Protein AF-A0A4Q5T3Y7-F1 (afdb_monomer)

Foldseek 3Di:
DPPPDDDDDQVPDPPDDCVDQVPDPCCVVVNDPPPDDDADPVNLVVLVVCCVVPVDPHDPDDDDDDDPPPPDD

Mean predicted aligned error: 10.48 Å

Radius of gyration: 18.46 Å; Cα contacts (8 Å, |Δi|>4): 25; chains: 1; bounding box: 40×33×56 Å

Secondary structure (DSSP, 8-state):
--TT-----SSS-TT-SHHHHHT-HHHHHH-PPPS-----HHHHHHHHHHHHTTSSPPP---PPPPPP-----

Structure (mmCIF, N/CA/C/O backbone):
data_AF-A0A4Q5T3Y7-F1
#
_entry.id   AF-A0A4Q5T3Y7-F1
#
loop_
_atom_site.group_PDB
_atom_site.id
_atom_site.type_symbol
_atom_site.label_atom_id
_atom_site.label_alt_id
_atom_site.label_comp_id
_atom_site.label_asym_id
_atom_site.label_entity_id
_atom_site.label_seq_id
_atom_site.pdbx_PDB_ins_code
_atom_site.Cartn_x
_atom_site.Cartn_y
_atom_site.Cartn_z
_atom_site.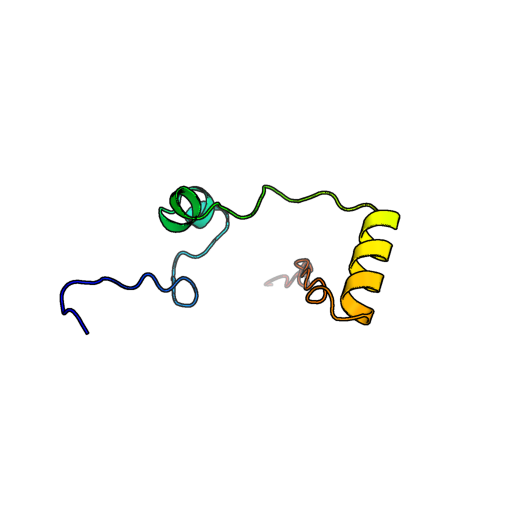occupancy
_atom_site.B_iso_or_equiv
_atom_site.auth_seq_id
_atom_site.auth_comp_id
_atom_site.auth_asym_id
_atom_site.auth_atom_id
_atom_site.pdbx_PDB_model_num
ATOM 1 N N . MET A 1 1 ? -10.919 -5.265 27.097 1.00 52.69 1 MET A N 1
ATOM 2 C CA . MET A 1 1 ? -10.828 -4.155 26.127 1.00 52.69 1 MET A CA 1
ATOM 3 C C . MET A 1 1 ? -11.084 -2.852 26.866 1.00 52.69 1 MET A C 1
ATOM 5 O O . MET A 1 1 ? -12.115 -2.760 27.517 1.00 52.69 1 MET A O 1
ATOM 9 N N . ASN A 1 2 ? -10.155 -1.893 26.820 1.00 60.22 2 ASN A N 1
ATOM 10 C CA . ASN A 1 2 ? -10.402 -0.542 27.334 1.00 60.22 2 ASN A CA 1
ATOM 11 C C . ASN A 1 2 ? -11.369 0.183 26.378 1.00 60.22 2 ASN A C 1
ATOM 13 O O . ASN A 1 2 ? -11.116 0.159 25.175 1.00 60.22 2 ASN A O 1
ATOM 17 N N . PRO A 1 3 ? -12.448 0.816 26.866 1.00 65.62 3 PRO A N 1
ATOM 18 C CA . PRO A 1 3 ? -13.472 1.444 26.024 1.00 65.62 3 PRO A CA 1
ATOM 19 C C . PRO A 1 3 ? -13.043 2.782 25.389 1.00 65.62 3 PRO A C 1
ATOM 21 O O . PRO A 1 3 ? -13.860 3.439 24.756 1.00 65.62 3 PRO A O 1
ATOM 24 N N . GLU A 1 4 ? -11.776 3.183 25.535 1.00 80.31 4 GLU A N 1
ATOM 25 C CA . GLU A 1 4 ? -11.284 4.517 25.156 1.00 80.31 4 GLU A CA 1
ATOM 26 C C . GLU A 1 4 ? -10.216 4.491 24.045 1.00 80.31 4 GLU A C 1
ATOM 28 O O . GLU A 1 4 ? -9.435 5.427 23.908 1.00 80.31 4 GLU A O 1
ATOM 33 N N . SER A 1 5 ? -10.136 3.417 23.249 1.00 82.50 5 SER A N 1
ATOM 34 C CA . SER A 1 5 ? -9.189 3.316 22.125 1.00 82.50 5 SER A CA 1
ATOM 35 C C . SER A 1 5 ? -9.890 3.410 20.770 1.00 82.50 5 SER A C 1
ATOM 37 O O . SER A 1 5 ? -10.844 2.675 20.515 1.00 82.50 5 SER A O 1
ATOM 39 N N . VAL A 1 6 ? -9.364 4.251 19.878 1.00 87.38 6 VAL A N 1
ATOM 40 C CA . VAL A 1 6 ? -9.787 4.358 18.473 1.00 87.38 6 V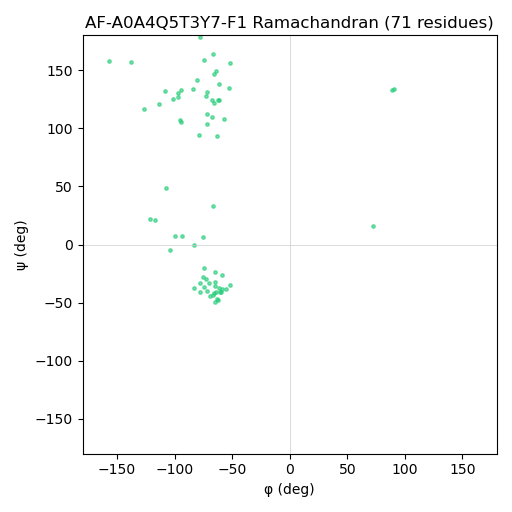AL A CA 1
ATOM 41 C C . VAL A 1 6 ? -8.893 3.473 17.600 1.00 87.38 6 VAL A C 1
ATOM 43 O O . VAL A 1 6 ? -7.670 3.525 17.721 1.00 87.38 6 VAL A O 1
ATOM 46 N N . VAL A 1 7 ? -9.496 2.675 16.712 1.00 89.94 7 VAL A N 1
ATOM 47 C CA . VAL A 1 7 ? -8.782 1.887 15.694 1.00 89.94 7 VAL A CA 1
ATOM 48 C C . VAL A 1 7 ? -8.793 2.657 14.380 1.00 89.94 7 VAL A C 1
ATOM 50 O O . VAL A 1 7 ? -9.854 3.056 13.906 1.00 89.94 7 VAL A O 1
ATOM 53 N N . ILE A 1 8 ? -7.615 2.854 13.791 1.00 91.62 8 ILE A N 1
ATOM 54 C CA . ILE A 1 8 ? -7.477 3.408 12.444 1.00 91.62 8 ILE A CA 1
ATOM 55 C C . ILE A 1 8 ? -7.356 2.231 11.473 1.00 91.62 8 ILE A C 1
ATOM 57 O O . ILE A 1 8 ? -6.328 1.559 11.447 1.00 91.62 8 ILE A O 1
ATOM 61 N N . ASP A 1 9 ? -8.413 1.980 10.700 1.00 91.62 9 ASP A N 1
ATOM 62 C CA . ASP A 1 9 ? -8.438 0.950 9.659 1.00 91.62 9 ASP A CA 1
ATOM 63 C C . ASP A 1 9 ? -8.070 1.568 8.300 1.00 91.62 9 ASP A C 1
ATOM 65 O O . ASP A 1 9 ? -8.847 2.305 7.683 1.00 91.62 9 ASP A O 1
ATOM 69 N N . CYS A 1 10 ? -6.845 1.297 7.847 1.00 90.06 10 CYS A N 1
ATOM 70 C CA . CYS A 1 10 ? -6.368 1.761 6.549 1.00 90.06 10 CYS A CA 1
ATOM 71 C C . CYS A 1 10 ? -6.963 0.974 5.374 1.00 90.06 10 CYS A C 1
ATOM 73 O O . CYS A 1 10 ? -6.946 1.511 4.266 1.00 90.06 10 CYS A O 1
ATOM 75 N N . ASP A 1 11 ? -7.479 -0.240 5.577 1.00 88.50 11 ASP A N 1
ATOM 76 C CA . ASP A 1 11 ? -8.047 -1.069 4.507 1.00 88.50 11 ASP A CA 1
ATOM 77 C C . ASP A 1 11 ? -9.454 -0.593 4.119 1.00 88.50 11 ASP A C 1
ATOM 79 O O . ASP A 1 11 ? -9.808 -0.611 2.939 1.00 88.50 11 ASP A O 1
ATOM 83 N N . SER A 1 12 ? -10.231 -0.072 5.075 1.00 90.81 12 SER A N 1
ATOM 84 C CA . SER A 1 12 ? -11.558 0.511 4.821 1.00 90.81 12 SER A CA 1
ATOM 85 C C . SER A 1 12 ? -11.551 2.034 4.601 1.00 90.81 12 SER A C 1
ATOM 87 O O . SER A 1 12 ? -12.610 2.665 4.567 1.00 90.81 12 SER A O 1
ATOM 89 N N . CYS A 1 13 ? -10.378 2.666 4.509 1.00 93.25 13 CYS A N 1
ATOM 90 C CA . CYS A 1 13 ? -10.263 4.122 4.419 1.00 93.25 13 CYS A CA 1
ATOM 91 C C . CYS A 1 13 ? -10.727 4.649 3.047 1.00 93.25 13 CYS A C 1
ATOM 93 O O . CYS A 1 13 ? -10.066 4.453 2.029 1.00 93.25 13 CYS A O 1
ATOM 95 N N . LEU A 1 14 ? -11.848 5.382 3.018 1.00 95.00 14 LEU A N 1
ATOM 96 C CA . LEU A 1 14 ? -12.479 5.864 1.776 1.00 95.00 14 LEU A CA 1
ATOM 97 C C . LEU A 1 14 ? -11.635 6.868 0.978 1.00 95.00 14 LEU A C 1
ATOM 99 O O . LEU A 1 14 ? -11.836 7.018 -0.223 1.00 95.00 14 LEU A O 1
ATOM 103 N N . VAL A 1 15 ? -10.704 7.563 1.632 1.00 93.06 15 VAL A N 1
ATOM 104 C CA . VAL A 1 15 ? -9.816 8.549 0.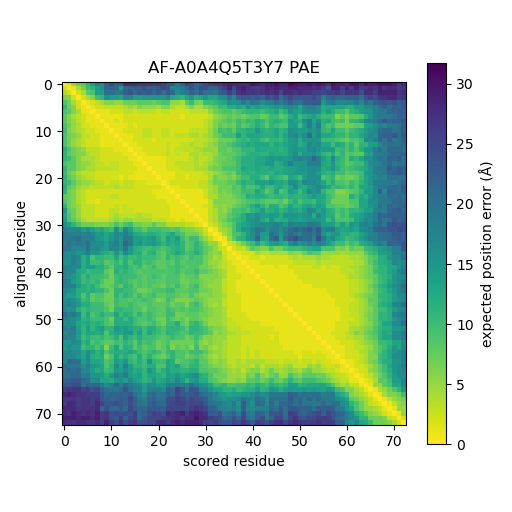990 1.00 93.06 15 VAL A CA 1
ATOM 105 C C . VAL A 1 15 ? -8.427 7.986 0.688 1.00 93.06 15 VAL A C 1
ATOM 107 O O . VAL A 1 15 ? -7.535 8.738 0.294 1.00 93.06 15 VAL A O 1
ATOM 110 N N . ARG A 1 16 ? -8.215 6.675 0.874 1.00 86.88 16 ARG A N 1
ATOM 111 C CA . ARG A 1 16 ? -6.913 6.022 0.701 1.00 86.88 16 ARG A CA 1
ATOM 112 C C . ARG A 1 16 ? -6.370 6.255 -0.707 1.00 86.88 16 ARG A C 1
ATOM 114 O O . ARG A 1 16 ? -6.840 5.690 -1.689 1.00 86.88 16 ARG A O 1
ATOM 121 N N . SER A 1 17 ? -5.348 7.091 -0.789 1.00 85.50 17 SER A N 1
ATOM 122 C CA . SER A 1 17 ? -4.696 7.503 -2.028 1.00 85.50 17 SER A CA 1
ATOM 123 C C . SER A 1 17 ? -3.280 7.980 -1.707 1.00 85.50 17 SER A C 1
ATOM 125 O O . SER A 1 17 ? -3.032 8.374 -0.567 1.00 85.50 17 SER A O 1
ATOM 127 N N . PRO A 1 18 ? -2.339 7.982 -2.668 1.00 83.31 18 PRO A N 1
ATOM 128 C CA . PRO A 1 18 ? -0.981 8.464 -2.413 1.00 83.31 18 PRO A CA 1
ATOM 129 C C . PRO A 1 18 ? -0.941 9.897 -1.866 1.00 83.31 18 PRO A C 1
ATOM 131 O O . PRO A 1 18 ? -0.170 10.181 -0.956 1.00 83.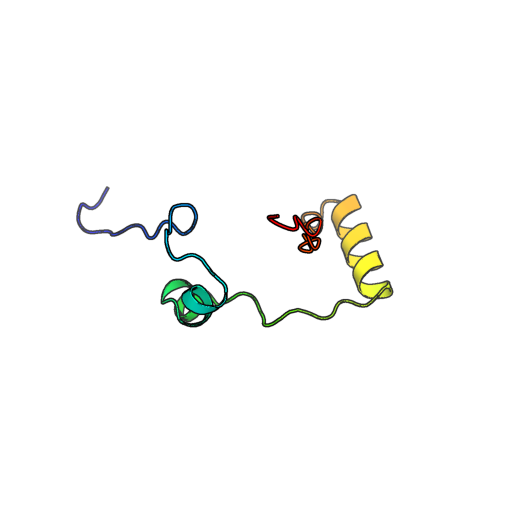31 18 PRO A O 1
ATOM 134 N N . SER A 1 19 ? -1.811 10.784 -2.362 1.00 85.25 19 SER A N 1
ATOM 135 C CA . SER A 1 19 ? -1.901 12.171 -1.898 1.00 85.25 19 SER A CA 1
ATOM 136 C C . SER A 1 19 ? -2.462 12.289 -0.479 1.00 85.25 19 SER A C 1
ATOM 138 O O . SER A 1 19 ? -1.897 13.019 0.327 1.00 85.25 19 SER A O 1
ATOM 140 N N . ALA A 1 20 ? -3.531 11.560 -0.140 1.00 89.81 20 ALA A N 1
ATOM 141 C CA . ALA A 1 20 ? -4.113 11.607 1.205 1.00 89.81 20 ALA A CA 1
ATOM 142 C C . ALA A 1 20 ? -3.264 10.863 2.248 1.00 89.81 20 ALA A C 1
ATOM 144 O O . ALA A 1 20 ? -3.166 11.292 3.394 1.00 89.81 20 ALA A O 1
ATOM 145 N N . CYS A 1 21 ? -2.642 9.746 1.867 1.00 89.56 21 CYS A N 1
ATOM 146 C CA . CYS A 1 21 ? -1.755 8.992 2.748 1.00 89.56 21 CYS A CA 1
ATOM 147 C C . CYS A 1 21 ? -0.415 9.708 2.962 1.00 89.56 21 CYS A C 1
ATOM 149 O O . CYS A 1 21 ? 0.152 9.579 4.041 1.00 89.56 21 CYS A O 1
ATOM 151 N N . GLY A 1 22 ? 0.059 10.498 1.990 1.00 84.06 22 GLY A N 1
ATOM 152 C CA . G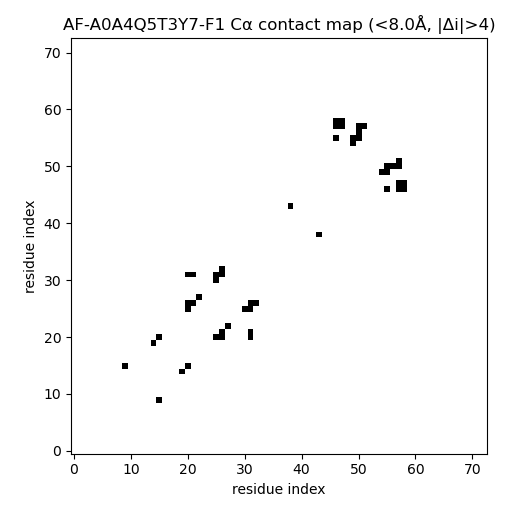LY A 1 22 ? 1.311 11.254 2.094 1.00 84.06 22 GLY A CA 1
ATOM 153 C C . GLY A 1 22 ? 1.365 12.253 3.256 1.00 84.06 22 GLY A C 1
ATOM 154 O O . GLY A 1 22 ? 2.452 12.519 3.755 1.00 84.06 22 GLY A O 1
ATOM 155 N N . ASP A 1 23 ? 0.209 12.744 3.716 1.00 85.94 23 ASP A N 1
ATOM 156 C CA . ASP A 1 23 ? 0.069 13.648 4.874 1.00 85.94 23 ASP A CA 1
ATOM 157 C C . ASP A 1 23 ? -0.839 13.054 5.979 1.0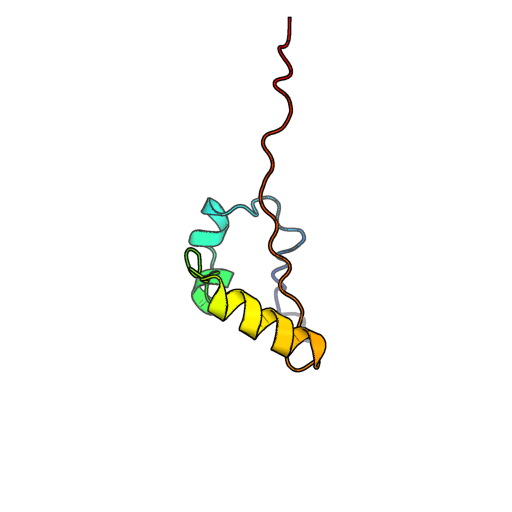0 85.94 23 ASP A C 1
ATOM 159 O O . ASP A 1 23 ? -1.441 13.752 6.792 1.00 85.94 23 ASP A O 1
ATOM 163 N N . CYS A 1 24 ? -0.999 11.725 6.009 1.00 91.62 24 CYS A N 1
ATOM 164 C CA . CYS A 1 24 ? -1.824 11.053 7.012 1.00 91.62 24 CYS A CA 1
ATOM 165 C C . CYS A 1 24 ? -1.065 10.879 8.336 1.00 91.62 24 CYS A C 1
ATOM 167 O O . CYS A 1 24 ? 0.100 10.483 8.345 1.00 91.62 24 CYS A O 1
ATOM 169 N N . VAL A 1 25 ? -1.758 11.039 9.472 1.00 90.44 25 VAL A N 1
ATOM 170 C CA . VAL A 1 25 ? -1.203 10.788 10.819 1.00 90.44 25 VAL A CA 1
ATOM 171 C C . VAL A 1 25 ? -0.548 9.407 10.953 1.00 90.44 25 VAL A C 1
ATOM 173 O O . VAL A 1 25 ? 0.471 9.278 11.626 1.00 90.44 25 VAL A O 1
ATOM 176 N N . VAL A 1 26 ? -1.082 8.383 10.275 1.00 91.62 26 VAL A N 1
ATOM 177 C CA . VAL A 1 26 ? -0.502 7.030 10.265 1.00 91.62 26 VAL A CA 1
ATOM 178 C C . VAL A 1 26 ? 0.887 7.045 9.633 1.00 91.62 26 VAL A C 1
ATOM 180 O O . VAL A 1 26 ? 1.823 6.510 10.214 1.00 91.62 26 VAL A O 1
ATOM 183 N N . SER A 1 27 ? 1.046 7.701 8.483 1.00 87.56 27 SER A N 1
ATOM 184 C CA . SER A 1 27 ? 2.333 7.821 7.795 1.00 87.56 27 SER A CA 1
ATOM 185 C C . SER A 1 27 ? 3.312 8.730 8.535 1.00 87.56 27 SER A C 1
ATOM 187 O O . SER A 1 27 ? 4.506 8.455 8.545 1.00 87.56 27 SER A O 1
ATOM 189 N N . VAL A 1 28 ? 2.835 9.769 9.222 1.00 87.12 28 VAL A N 1
ATOM 190 C CA . VAL A 1 28 ? 3.700 10.614 10.061 1.00 87.12 28 VAL A CA 1
ATOM 191 C C . VAL A 1 28 ? 4.247 9.837 11.263 1.00 87.12 28 VAL A C 1
ATOM 193 O O . VAL A 1 28 ? 5.427 9.956 11.581 1.00 87.12 28 VAL A O 1
ATOM 196 N N . LEU A 1 29 ? 3.411 9.035 11.933 1.00 90.06 29 LEU A N 1
ATOM 197 C CA . LEU A 1 29 ? 3.801 8.322 13.155 1.00 90.06 29 LEU A CA 1
ATOM 198 C C . LEU A 1 29 ? 4.545 7.008 12.894 1.00 90.06 29 LEU A C 1
ATOM 200 O O . LEU A 1 29 ? 5.446 6.663 13.655 1.00 90.06 29 LEU A O 1
ATOM 204 N N . LEU A 1 30 ? 4.156 6.261 11.858 1.00 87.00 30 LEU A N 1
ATOM 205 C CA . LEU A 1 30 ? 4.699 4.929 11.559 1.00 87.00 30 LEU A CA 1
ATOM 206 C C . LEU A 1 30 ? 5.684 4.931 10.381 1.00 87.00 30 LEU A C 1
ATOM 208 O O . LEU A 1 30 ? 6.290 3.901 10.093 1.00 87.00 30 LEU A O 1
ATOM 212 N N . GLY A 1 31 ? 5.851 6.074 9.714 1.00 76.81 31 GLY A N 1
ATOM 213 C CA . GLY A 1 31 ? 6.531 6.184 8.429 1.00 76.81 31 GLY A CA 1
ATOM 214 C C . GLY A 1 31 ? 5.557 5.991 7.265 1.00 76.81 31 GLY A C 1
ATOM 215 O O . GLY A 1 31 ? 4.732 5.076 7.247 1.00 76.81 31 GLY A O 1
ATOM 216 N N . GLY A 1 32 ? 5.630 6.881 6.276 1.00 68.06 32 GLY A N 1
ATOM 217 C CA . GLY A 1 32 ? 5.036 6.638 4.967 1.00 68.06 32 GLY A CA 1
ATOM 218 C C . GLY A 1 32 ? 5.882 5.624 4.198 1.00 68.06 32 GLY A C 1
ATOM 219 O O . GLY A 1 32 ? 7.066 5.465 4.513 1.00 68.06 32 GLY A O 1
ATOM 220 N N . PRO A 1 33 ? 5.324 4.942 3.181 1.00 58.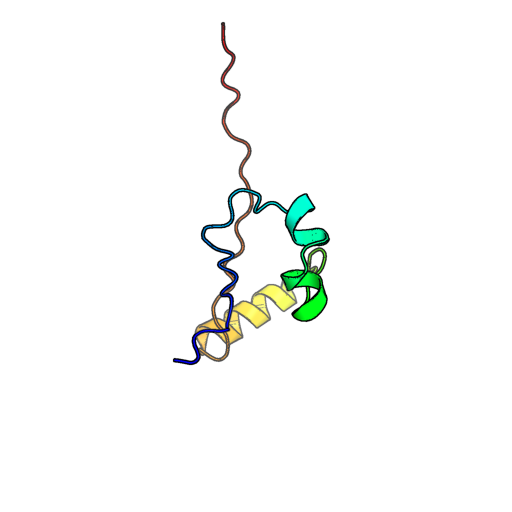53 33 PRO A N 1
ATOM 221 C CA . PRO A 1 33 ? 6.182 4.227 2.252 1.00 58.53 33 PRO A CA 1
ATOM 222 C C . PRO A 1 33 ? 7.236 5.219 1.723 1.00 58.53 33 PRO A C 1
ATOM 224 O O . PRO A 1 33 ? 6.874 6.360 1.407 1.00 58.53 33 PRO A O 1
ATOM 227 N N . PRO A 1 34 ? 8.527 4.836 1.661 1.00 60.25 34 PRO A N 1
ATOM 228 C CA . PRO A 1 34 ? 9.538 5.663 1.010 1.00 60.25 34 PRO A CA 1
ATOM 229 C C . PRO A 1 34 ? 9.055 6.028 -0.398 1.00 60.25 34 PRO A C 1
ATOM 231 O O . PRO A 1 34 ? 8.213 5.327 -0.965 1.00 60.25 34 PRO A O 1
ATOM 234 N N . GLN A 1 35 ? 9.570 7.124 -0.956 1.00 64.06 35 GLN A N 1
ATOM 235 C CA . GLN A 1 35 ? 9.150 7.736 -2.231 1.00 64.06 35 GLN A CA 1
ATOM 236 C C . GLN A 1 35 ? 9.455 6.869 -3.480 1.00 64.06 35 GLN A C 1
ATOM 238 O O . GLN A 1 35 ? 9.711 7.385 -4.560 1.00 64.06 35 GLN A O 1
ATOM 243 N N . GLY A 1 36 ? 9.398 5.546 -3.348 1.00 68.50 36 GLY A N 1
ATOM 244 C CA . GLY A 1 36 ? 10.075 4.581 -4.194 1.00 68.50 36 GLY A CA 1
ATOM 245 C C . GLY A 1 36 ? 11.451 4.276 -3.611 1.00 68.50 36 GLY A C 1
ATOM 246 O O . GLY A 1 36 ? 12.173 5.177 -3.191 1.00 68.50 36 GLY A O 1
ATOM 247 N N . VAL A 1 37 ? 11.794 2.993 -3.549 1.00 79.81 37 VAL A N 1
ATOM 248 C CA . VAL A 1 37 ? 13.182 2.547 -3.408 1.00 79.81 37 VAL A CA 1
ATOM 249 C C . VAL A 1 37 ? 13.600 2.108 -4.801 1.00 79.81 37 VAL A C 1
ATOM 251 O O . VAL A 1 37 ? 12.895 1.308 -5.419 1.00 79.81 37 VAL A O 1
ATOM 254 N N . GLU A 1 38 ? 14.691 2.667 -5.311 1.00 85.94 38 GLU A N 1
ATOM 255 C CA . GLU A 1 38 ? 15.308 2.150 -6.527 1.00 85.94 38 GLU A CA 1
ATOM 256 C C . GLU A 1 38 ? 15.990 0.831 -6.178 1.00 85.94 38 GLU A C 1
ATOM 258 O O . GLU A 1 38 ? 16.723 0.758 -5.197 1.00 85.94 38 GLU A O 1
ATOM 263 N N . VAL A 1 39 ? 15.672 -0.209 -6.943 1.00 89.94 39 VAL A N 1
ATOM 264 C CA . VAL A 1 39 ? 16.250 -1.541 -6.792 1.00 89.94 39 VAL A CA 1
ATOM 265 C C . VAL A 1 39 ? 16.784 -1.934 -8.157 1.00 89.94 39 VAL A C 1
ATOM 267 O O . VAL A 1 39 ? 16.012 -2.022 -9.121 1.00 89.94 39 VAL A O 1
ATOM 270 N N . ASP A 1 40 ? 18.092 -2.124 -8.259 1.00 93.94 40 ASP A N 1
ATOM 271 C CA . ASP A 1 40 ? 18.724 -2.552 -9.499 1.00 93.94 40 ASP A CA 1
ATOM 272 C C . ASP A 1 40 ? 18.550 -4.064 -9.747 1.00 93.94 40 ASP A C 1
ATOM 274 O O . ASP A 1 40 ? 17.911 -4.794 -8.985 1.00 93.94 40 ASP A O 1
ATOM 278 N N . ALA A 1 41 ? 19.072 -4.556 -10.872 1.00 95.38 41 ALA A N 1
ATOM 279 C CA . ALA A 1 41 ? 18.921 -5.960 -11.246 1.00 95.38 41 ALA A CA 1
ATOM 280 C C . ALA A 1 41 ? 19.632 -6.927 -10.282 1.00 95.38 41 ALA A C 1
ATOM 282 O O . ALA A 1 41 ? 19.164 -8.053 -10.091 1.00 95.38 41 ALA A O 1
ATOM 283 N N . GLU A 1 42 ? 20.750 -6.511 -9.689 1.00 97.62 42 GLU A N 1
ATOM 284 C CA . GLU A 1 42 ? 21.538 -7.332 -8.770 1.00 97.62 42 GLU A CA 1
ATOM 285 C C . GLU A 1 42 ? 20.874 -7.372 -7.390 1.00 97.62 42 GLU A C 1
ATOM 287 O O . GLU A 1 42 ? 20.716 -8.444 -6.801 1.00 97.62 42 GLU A O 1
ATOM 292 N N . GLU A 1 43 ? 20.351 -6.239 -6.930 1.00 96.62 43 GLU A N 1
ATOM 293 C CA . GLU A 1 43 ? 19.530 -6.150 -5.724 1.00 96.62 43 GLU A CA 1
ATOM 294 C C . GLU A 1 43 ? 18.218 -6.937 -5.869 1.00 96.62 43 GLU A C 1
ATOM 296 O O . GLU A 1 43 ? 17.827 -7.666 -4.955 1.00 96.62 43 GLU A O 1
ATOM 301 N N . MET A 1 44 ? 17.564 -6.881 -7.034 1.00 95.50 44 MET A N 1
ATOM 302 C CA . MET A 1 44 ? 16.391 -7.711 -7.335 1.00 95.50 44 MET A CA 1
ATOM 303 C C . MET A 1 44 ? 16.716 -9.209 -7.275 1.00 95.50 44 MET A C 1
ATOM 305 O O . MET A 1 44 ? 15.922 -9.997 -6.746 1.00 95.50 44 MET A O 1
ATOM 309 N N . ALA A 1 45 ? 17.879 -9.618 -7.790 1.00 96.56 45 ALA A N 1
ATOM 310 C CA . ALA A 1 45 ? 18.332 -11.004 -7.707 1.00 96.56 45 ALA A CA 1
ATOM 311 C C . ALA A 1 45 ? 18.601 -11.420 -6.252 1.00 96.56 45 ALA A C 1
ATOM 313 O O . ALA A 1 45 ? 18.184 -12.504 -5.838 1.00 96.56 45 ALA A O 1
ATOM 314 N N . ALA A 1 46 ? 19.218 -10.545 -5.454 1.00 97.12 46 ALA A N 1
ATOM 315 C CA . ALA A 1 46 ? 19.449 -10.784 -4.033 1.00 97.12 46 ALA A CA 1
ATOM 316 C C . ALA A 1 46 ? 18.130 -10.933 -3.256 1.00 97.12 46 ALA A C 1
ATOM 318 O O . ALA A 1 46 ? 17.960 -11.903 -2.518 1.00 97.12 46 ALA A O 1
ATOM 319 N N . LEU A 1 47 ? 17.166 -10.029 -3.460 1.00 96.50 47 LEU A N 1
ATOM 320 C CA . LEU A 1 47 ? 15.838 -10.118 -2.839 1.00 96.50 47 LEU A CA 1
ATOM 321 C C . LEU A 1 47 ? 15.114 -11.417 -3.213 1.00 96.50 47 LEU A C 1
ATOM 323 O O . LEU A 1 47 ? 14.462 -12.018 -2.360 1.00 96.50 47 LEU A O 1
ATOM 327 N N . THR A 1 48 ? 15.256 -11.866 -4.462 1.00 96.44 48 THR A N 1
ATOM 328 C CA . THR A 1 48 ? 14.687 -13.138 -4.929 1.00 96.44 48 THR A CA 1
ATOM 329 C C . THR A 1 48 ? 15.327 -14.323 -4.208 1.00 96.44 48 THR A C 1
ATOM 331 O O . THR A 1 48 ? 14.610 -15.132 -3.628 1.00 96.44 48 THR A O 1
ATOM 334 N N . ALA A 1 49 ? 16.661 -14.380 -4.140 1.00 98.06 49 ALA A N 1
ATOM 335 C CA . ALA A 1 49 ? 17.372 -15.454 -3.444 1.00 98.06 49 ALA A CA 1
ATOM 336 C C . ALA A 1 49 ? 17.011 -15.523 -1.948 1.00 98.06 49 ALA A C 1
ATOM 338 O O . ALA A 1 49 ? 16.804 -16.603 -1.400 1.00 98.06 49 ALA A O 1
ATOM 339 N N . LEU A 1 50 ? 16.883 -14.372 -1.282 1.00 98.19 50 LEU A N 1
ATOM 340 C CA . LEU A 1 50 ? 16.450 -14.322 0.117 1.00 98.19 50 LEU A CA 1
ATOM 341 C C . LEU A 1 50 ? 15.011 -14.827 0.297 1.00 98.19 50 LEU A C 1
ATOM 343 O O . LEU A 1 50 ? 14.704 -15.441 1.320 1.00 98.19 50 LEU A O 1
ATOM 347 N N . ALA A 1 51 ? 14.127 -14.552 -0.665 1.00 98.19 51 ALA A N 1
ATOM 348 C CA . ALA A 1 51 ? 12.745 -15.014 -0.623 1.00 98.19 51 ALA A CA 1
ATOM 349 C C . ALA A 1 51 ? 12.629 -16.524 -0.877 1.00 98.19 51 ALA A C 1
ATOM 351 O O . ALA A 1 51 ? 11.859 -17.189 -0.183 1.00 98.19 51 ALA A O 1
ATOM 352 N N . ASP A 1 52 ? 13.419 -17.065 -1.808 1.00 98.06 52 ASP A N 1
ATOM 353 C CA . ASP A 1 52 ? 13.459 -18.500 -2.118 1.00 98.06 52 ASP A CA 1
ATOM 354 C C . ASP A 1 52 ? 13.903 -19.333 -0.903 1.00 98.06 52 ASP A C 1
ATOM 356 O O . ASP A 1 52 ? 13.336 -20.391 -0.628 1.00 98.06 52 ASP A O 1
ATOM 360 N N . GLU A 1 53 ? 14.842 -18.808 -0.111 1.00 98.44 53 GLU A N 1
ATOM 361 C CA . GLU A 1 53 ? 15.300 -19.422 1.145 1.00 98.44 53 GLU A CA 1
ATOM 362 C C . GLU A 1 53 ? 14.389 -19.110 2.353 1.00 98.44 53 GLU A C 1
ATOM 364 O O . GLU A 1 53 ? 14.645 -19.555 3.474 1.00 98.44 53 GLU A O 1
ATOM 369 N N . GLY A 1 54 ? 13.319 -18.330 2.161 1.00 97.50 54 GLY A N 1
ATOM 370 C CA . GLY A 1 54 ? 12.357 -17.984 3.212 1.00 97.50 54 GLY A CA 1
ATOM 371 C C . GLY A 1 54 ? 12.877 -16.999 4.265 1.00 97.50 54 GLY A C 1
ATOM 372 O O . GLY A 1 54 ? 12.272 -16.863 5.331 1.00 97.50 54 GLY A O 1
ATOM 373 N N . LEU A 1 55 ? 13.979 -16.300 3.985 1.00 98.00 55 LEU A N 1
ATOM 374 C CA . LEU A 1 55 ? 14.552 -15.287 4.877 1.00 98.00 55 LEU A CA 1
ATOM 375 C C . LEU A 1 55 ? 13.747 -13.982 4.854 1.00 98.00 55 LEU A C 1
ATOM 377 O O . LEU A 1 55 ? 13.717 -13.256 5.848 1.00 98.00 55 LEU A O 1
ATOM 381 N N . VAL A 1 56 ? 13.079 -13.695 3.735 1.00 96.81 56 VAL A N 1
ATOM 382 C CA . VAL A 1 56 ? 12.173 -12.551 3.571 1.00 96.81 56 VAL A CA 1
ATOM 383 C C . VAL A 1 56 ? 10.911 -12.959 2.801 1.00 96.81 56 VAL A C 1
ATOM 385 O O . VAL A 1 56 ? 10.932 -13.930 2.047 1.00 96.81 56 VAL A O 1
ATOM 388 N N . PRO A 1 57 ? 9.789 -12.232 2.940 1.00 95.69 57 PRO A N 1
ATOM 389 C CA . PRO A 1 57 ? 8.650 -12.396 2.040 1.00 95.69 57 PRO A CA 1
ATOM 390 C C . PRO A 1 57 ? 9.006 -12.004 0.592 1.00 95.69 57 PRO A C 1
ATOM 392 O O . PRO A 1 57 ? 9.788 -11.074 0.395 1.00 95.69 57 PRO A O 1
ATOM 395 N N . PRO A 1 58 ? 8.384 -12.624 -0.430 1.00 94.19 58 PRO A N 1
ATOM 396 C CA . PRO A 1 58 ? 8.620 -12.259 -1.825 1.00 94.19 58 PRO A CA 1
ATOM 397 C C . PRO A 1 58 ? 8.131 -10.838 -2.127 1.00 94.19 58 PRO A C 1
ATOM 399 O O . PRO A 1 58 ? 7.103 -10.399 -1.599 1.00 94.19 58 PRO A O 1
ATOM 402 N N . LEU A 1 59 ? 8.830 -10.138 -3.026 1.00 91.44 59 LEU A N 1
ATOM 403 C CA . LEU A 1 59 ? 8.445 -8.800 -3.470 1.00 91.44 59 LEU A CA 1
ATOM 404 C C . LEU A 1 59 ? 7.118 -8.849 -4.250 1.00 91.44 59 LEU A C 1
ATOM 406 O O . LEU A 1 59 ? 7.005 -9.523 -5.270 1.00 91.44 59 LEU A O 1
ATOM 410 N N . ARG A 1 60 ? 6.105 -8.110 -3.781 1.00 87.75 60 ARG A N 1
ATOM 411 C CA . ARG A 1 60 ? 4.754 -8.042 -4.379 1.00 87.75 60 ARG A CA 1
ATOM 412 C C . ARG A 1 60 ? 4.513 -6.703 -5.076 1.00 87.75 60 ARG A C 1
ATOM 414 O O . ARG A 1 60 ? 3.518 -6.029 -4.811 1.00 87.75 60 ARG A O 1
ATOM 421 N N . LEU A 1 61 ? 5.460 -6.282 -5.913 1.00 86.19 61 LEU A N 1
ATOM 422 C CA . LEU A 1 61 ? 5.340 -5.031 -6.656 1.00 86.19 61 LEU A CA 1
ATOM 423 C C . LEU A 1 61 ? 4.207 -5.145 -7.688 1.00 86.19 61 LEU A C 1
ATOM 425 O O . LEU A 1 61 ? 4.218 -6.040 -8.529 1.00 86.19 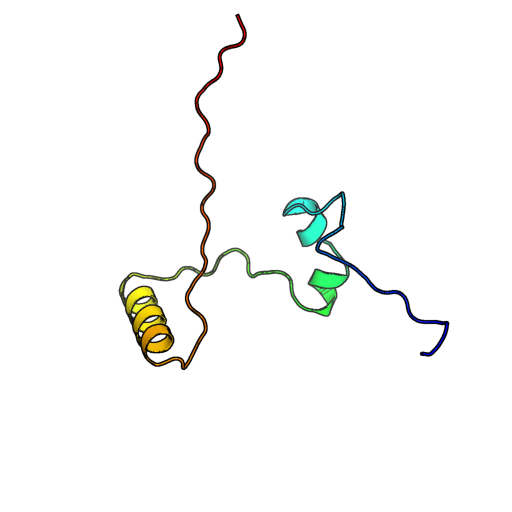61 LEU A O 1
ATOM 429 N N . VAL A 1 62 ? 3.243 -4.227 -7.629 1.00 82.56 62 VAL A N 1
ATOM 430 C CA . VAL A 1 62 ? 2.169 -4.095 -8.622 1.00 82.56 62 VAL A CA 1
ATOM 431 C C . VAL A 1 62 ? 2.340 -2.777 -9.360 1.00 82.56 62 VAL A C 1
ATOM 433 O O . VAL A 1 62 ? 2.345 -1.709 -8.750 1.00 82.56 62 VAL A O 1
ATOM 436 N N . THR A 1 63 ? 2.497 -2.846 -10.678 1.00 79.25 63 THR A N 1
ATOM 437 C CA . THR A 1 63 ? 2.532 -1.662 -11.534 1.00 79.25 63 THR A CA 1
ATOM 438 C C . THR A 1 63 ? 1.149 -1.446 -12.141 1.00 79.25 63 THR A C 1
ATOM 440 O O . THR A 1 63 ? 0.548 -2.394 -12.658 1.00 79.25 63 THR A O 1
ATOM 443 N N . PRO A 1 64 ? 0.591 -0.2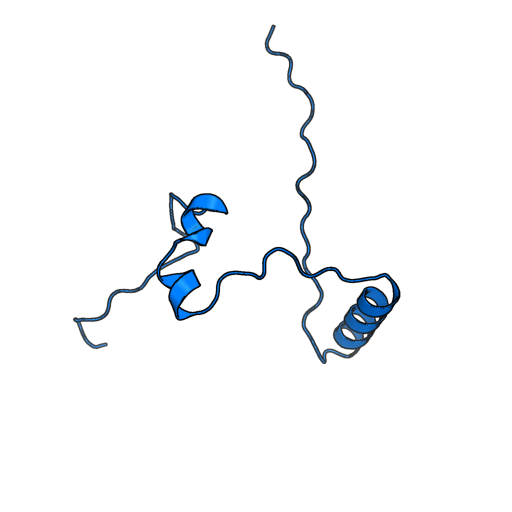25 -12.068 1.00 75.88 64 PRO A N 1
ATOM 444 C CA . PRO A 1 64 ? -0.642 0.068 -12.775 1.00 75.88 64 PRO A CA 1
ATOM 445 C C . PRO A 1 64 ? -0.395 -0.101 -14.275 1.00 75.88 64 PRO A C 1
ATOM 447 O O . PRO A 1 64 ? 0.505 0.515 -14.845 1.00 75.88 64 PRO A O 1
ATOM 450 N N . VAL A 1 65 ? -1.198 -0.949 -14.911 1.00 78.75 65 VAL A N 1
ATOM 451 C CA . VAL A 1 65 ? -1.267 -1.022 -16.369 1.00 78.75 65 VAL A CA 1
ATOM 452 C C . VAL A 1 65 ? -2.239 0.050 -16.852 1.00 78.75 65 VAL A C 1
ATOM 454 O O . VAL A 1 65 ? -3.323 0.202 -16.285 1.00 78.75 65 VAL A O 1
ATOM 457 N N . SER A 1 66 ? -1.872 0.809 -17.885 1.00 78.44 66 SER A N 1
ATOM 458 C CA . SER A 1 66 ? -2.836 1.682 -18.559 1.00 78.44 66 SER A CA 1
ATOM 459 C C . SER A 1 66 ? -3.945 0.813 -19.153 1.00 78.44 66 SER A C 1
ATOM 461 O O . SER A 1 66 ? -3.666 -0.138 -19.884 1.00 78.44 66 SER A O 1
ATOM 463 N N . GLY A 1 67 ? -5.198 1.101 -18.795 1.00 74.88 67 GLY A N 1
ATOM 464 C CA . GLY A 1 67 ? -6.359 0.413 -19.361 1.00 74.88 67 GLY A CA 1
ATOM 465 C C . GLY A 1 67 ? -6.539 0.731 -20.853 1.00 74.88 67 GLY A C 1
ATOM 466 O O . GLY A 1 67 ? -5.957 1.700 -21.339 1.00 74.88 67 GLY A O 1
ATOM 467 N N . PRO A 1 68 ? -7.335 -0.061 -21.594 1.00 73.81 68 PRO A N 1
ATOM 468 C CA . PRO A 1 68 ? -7.651 0.252 -22.984 1.00 73.81 68 PRO A CA 1
ATOM 469 C C . PRO A 1 68 ? -8.384 1.597 -23.076 1.00 73.81 68 PRO A C 1
ATOM 471 O O . PRO A 1 68 ? -9.280 1.869 -22.274 1.00 73.81 68 PRO A O 1
ATOM 474 N N . ASP A 1 69 ? -8.027 2.418 -24.067 1.00 71.44 69 ASP A N 1
ATOM 475 C CA . ASP A 1 69 ? -8.728 3.663 -24.384 1.00 71.44 69 ASP A CA 1
ATOM 476 C C . ASP A 1 69 ? -10.170 3.352 -24.819 1.00 71.44 69 ASP A C 1
ATOM 478 O O . ASP A 1 69 ? -10.450 3.059 -25.984 1.00 71.44 69 ASP A O 1
ATOM 482 N N . VAL A 1 70 ? -11.113 3.386 -23.875 1.00 71.56 70 VAL A N 1
ATOM 483 C CA . VAL A 1 70 ? -12.544 3.287 -24.180 1.00 71.56 70 VAL A CA 1
ATOM 484 C C . VAL A 1 70 ? -13.002 4.651 -24.681 1.00 71.56 70 VAL A C 1
ATOM 486 O O . VAL A 1 70 ? -13.334 5.545 -23.904 1.00 71.56 70 VAL A O 1
ATOM 489 N N . GLN A 1 71 ? -12.993 4.820 -26.000 1.00 58.97 71 GLN A N 1
ATOM 490 C CA . GLN A 1 71 ? -13.540 6.004 -26.649 1.00 58.97 71 GLN A CA 1
ATOM 491 C C . GLN A 1 71 ? -15.071 5.945 -26.541 1.00 58.97 71 GLN A C 1
ATOM 493 O O . GLN A 1 71 ? -15.722 5.151 -27.219 1.00 58.97 71 GLN A O 1
ATOM 498 N N . ALA A 1 72 ? -15.641 6.736 -25.630 1.00 59.50 72 ALA A N 1
ATOM 499 C CA . ALA A 1 72 ? -17.080 6.958 -25.578 1.00 59.50 72 ALA A CA 1
ATOM 500 C C . ALA A 1 72 ? -17.480 7.746 -26.835 1.00 59.50 72 ALA A C 1
ATOM 502 O O . ALA A 1 72 ? -17.060 8.892 -27.001 1.00 59.50 72 ALA A O 1
ATOM 503 N N . GLY A 1 73 ? -18.192 7.077 -27.743 1.00 53.66 73 GLY A N 1
ATOM 504 C CA . GLY A 1 73 ? -18.772 7.681 -28.945 1.00 53.66 73 GLY A CA 1
ATOM 505 C C . GLY A 1 73 ? -19.958 8.585 -28.648 1.00 53.66 73 GLY A C 1
ATOM 506 O O . GLY A 1 73 ? -20.550 8.454 -27.551 1.00 53.66 73 GLY A O 1
#

pLDDT: mean 84.7, std 12.24, range [52.69, 98.44]

Sequence (73 aa):
MNPESVVIDCDSCLVRSPSACGDCVVSVLLGGPPQGVEVDAEEMAALTALADEGLVPPLRLVTPVSGPDVQAG

Solvent-accessible surface area (backbone atoms only — not comparable to full-atom values): 5159 Å² total; per-residue (Å²): 133,76,97,87,73,86,84,86,60,74,90,79,38,90,66,72,40,74,75,54,44,73,77,26,70,64,22,72,75,74,54,55,82,71,95,66,79,92,71,54,76,66,55,50,49,50,54,49,54,38,24,76,73,64,78,42,81,69,88,82,86,81,76,87,74,86,72,82,86,78,78,82,127